Protein AF-A0A6V7M7W2-F1 (afdb_monomer_lite)

Structure (mmCIF, N/CA/C/O backbone):
data_AF-A0A6V7M7W2-F1
#
_entry.id   AF-A0A6V7M7W2-F1
#
loop_
_atom_site.group_PDB
_atom_site.id
_atom_site.type_symbol
_atom_site.label_atom_id
_atom_site.label_alt_id
_atom_site.label_comp_id
_atom_site.label_asym_id
_atom_site.label_entity_id
_atom_site.label_seq_id
_atom_site.pdbx_PDB_ins_code
_atom_site.Cartn_x
_atom_site.Cartn_y
_atom_site.Cartn_z
_atom_site.occupancy
_atom_site.B_iso_or_equiv
_atom_site.auth_seq_id
_atom_site.auth_comp_id
_atom_site.auth_asym_id
_atom_site.auth_atom_id
_atom_site.pdbx_PDB_model_num
ATOM 1 N N . GLU A 1 1 ? -18.838 10.631 24.662 1.00 44.34 1 GLU A N 1
ATOM 2 C CA . GLU A 1 1 ? -18.770 10.929 23.216 1.00 44.34 1 GLU A CA 1
ATOM 3 C C . GLU A 1 1 ? -19.413 9.799 22.432 1.00 44.34 1 GLU A C 1
ATOM 5 O O . GLU A 1 1 ? -19.305 8.655 22.857 1.00 44.34 1 GLU A O 1
ATOM 10 N N . ALA A 1 2 ? -20.129 10.105 21.350 1.00 53.06 2 ALA A N 1
ATOM 11 C CA . ALA A 1 2 ? -20.651 9.073 20.459 1.00 53.06 2 ALA A CA 1
ATOM 12 C C . ALA A 1 2 ? -19.484 8.459 19.673 1.00 53.06 2 ALA A C 1
ATOM 14 O O . ALA A 1 2 ? -18.671 9.194 19.114 1.00 53.06 2 ALA A O 1
ATOM 15 N N . SER A 1 3 ? -19.391 7.129 19.644 1.00 64.12 3 SER A N 1
ATOM 16 C CA . SER A 1 3 ? -18.421 6.419 18.810 1.00 64.12 3 SER A CA 1
ATOM 17 C C . SER A 1 3 ? -18.695 6.746 17.344 1.00 64.12 3 SER A C 1
ATOM 19 O O . SER A 1 3 ? -19.790 6.468 16.855 1.00 64.12 3 SER A O 1
ATOM 21 N N . GLN A 1 4 ? -17.732 7.362 16.661 1.00 77.38 4 GLN A N 1
ATOM 22 C CA . GLN A 1 4 ? -17.834 7.600 15.225 1.00 77.38 4 GLN A CA 1
ATOM 23 C C . GLN A 1 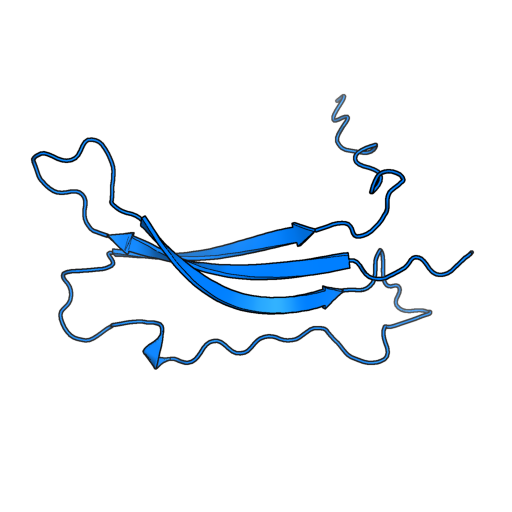4 ? -17.655 6.286 14.463 1.00 77.38 4 GLN A C 1
ATOM 25 O O . GLN A 1 4 ? -16.846 5.441 14.856 1.00 77.38 4 GLN A O 1
ATOM 30 N N . ASP A 1 5 ? -18.395 6.130 13.366 1.00 85.19 5 ASP A N 1
ATOM 31 C CA . ASP A 1 5 ? -18.214 4.991 12.472 1.00 85.19 5 ASP A CA 1
ATOM 32 C C . ASP A 1 5 ? -16.787 4.995 11.891 1.00 85.19 5 ASP A C 1
ATOM 34 O O . ASP A 1 5 ? -16.248 6.064 11.576 1.00 85.19 5 ASP A O 1
ATOM 38 N N . PRO A 1 6 ? -16.149 3.820 11.747 1.00 87.81 6 PRO A N 1
ATOM 39 C CA . PRO A 1 6 ? -14.810 3.732 11.185 1.00 87.81 6 PRO A CA 1
ATOM 40 C C . PRO A 1 6 ? -14.779 4.208 9.725 1.00 87.81 6 PRO A C 1
ATOM 42 O O . PRO A 1 6 ? -15.748 4.068 8.974 1.00 87.81 6 PRO A O 1
ATOM 45 N N . VAL A 1 7 ? -13.633 4.748 9.306 1.00 92.19 7 VAL A N 1
ATOM 46 C CA . VAL A 1 7 ? -13.383 5.156 7.916 1.00 92.19 7 VAL A CA 1
ATOM 47 C C . VAL A 1 7 ? -12.724 4.034 7.133 1.00 92.19 7 VAL A C 1
ATOM 49 O O . VAL A 1 7 ? -11.954 3.247 7.680 1.00 92.19 7 VAL A O 1
ATOM 52 N N . LYS A 1 8 ? -12.967 3.990 5.825 1.00 93.44 8 LYS A N 1
ATOM 53 C CA . LYS A 1 8 ? -12.306 3.028 4.943 1.00 93.44 8 LYS A CA 1
ATOM 54 C C . LYS A 1 8 ? -10.977 3.586 4.478 1.00 93.44 8 LYS A C 1
ATOM 56 O O . LYS A 1 8 ? -10.935 4.659 3.890 1.00 93.44 8 LYS A O 1
ATOM 61 N N . VAL A 1 9 ? -9.895 2.849 4.670 1.00 95.31 9 VAL A N 1
ATOM 62 C CA . VAL A 1 9 ? -8.577 3.208 4.143 1.00 95.31 9 VAL A CA 1
ATOM 63 C C . VAL A 1 9 ? -8.172 2.193 3.088 1.00 95.31 9 VAL A C 1
ATOM 65 O O . VAL A 1 9 ? -7.954 1.024 3.399 1.00 95.31 9 VAL A O 1
ATOM 68 N N . GLU A 1 10 ? -8.083 2.627 1.832 1.00 96.62 10 GLU A N 1
ATOM 69 C CA . GLU A 1 10 ? -7.491 1.839 0.751 1.00 96.62 10 GLU A CA 1
ATOM 70 C C . GLU A 1 10 ? -5.983 2.068 0.724 1.00 96.62 10 GLU A C 1
ATOM 72 O O . GLU A 1 10 ? -5.515 3.207 0.742 1.00 96.62 10 GLU A O 1
ATOM 77 N N . THR A 1 11 ? -5.219 0.985 0.634 1.00 97.44 11 THR A N 1
ATOM 78 C CA . THR A 1 11 ? -3.785 1.059 0.365 1.00 97.44 11 THR A CA 1
ATOM 79 C C . THR A 1 11 ? -3.497 0.631 -1.061 1.00 97.44 11 THR A C 1
ATOM 81 O O . THR A 1 11 ? -3.894 -0.451 -1.492 1.00 97.44 11 THR A O 1
ATOM 84 N N . LEU A 1 12 ? -2.760 1.468 -1.786 1.00 97.25 12 LEU A N 1
ATOM 85 C CA . LEU A 1 12 ? -2.282 1.191 -3.131 1.00 97.25 12 LEU A CA 1
ATOM 86 C C . LEU A 1 12 ? -0.754 1.147 -3.149 1.00 97.25 12 LEU A C 1
ATOM 88 O O . LEU A 1 12 ? -0.085 2.006 -2.578 1.00 97.25 12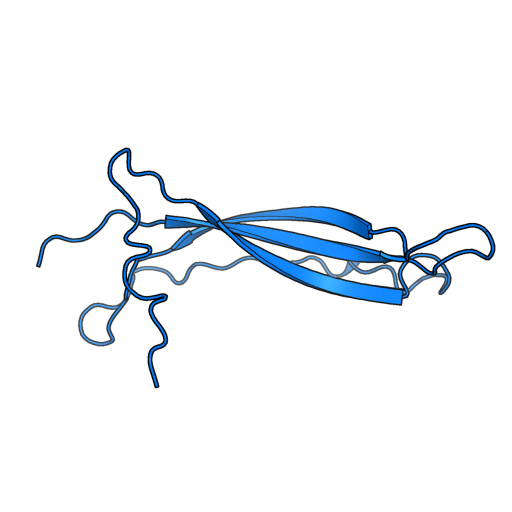 LEU A O 1
ATOM 92 N N . LEU A 1 13 ? -0.202 0.181 -3.875 1.00 96.12 13 LEU A N 1
ATOM 93 C CA . LEU A 1 13 ? 1.202 0.141 -4.250 1.00 96.12 13 LEU A CA 1
ATOM 94 C C . LEU A 1 13 ? 1.365 0.793 -5.624 1.00 96.12 13 LEU A C 1
ATOM 96 O O . LEU A 1 13 ? 0.893 0.278 -6.640 1.00 96.12 13 LEU A O 1
ATOM 100 N N . LEU A 1 14 ? 2.062 1.922 -5.660 1.00 95.06 14 LEU A N 1
ATOM 101 C CA . LEU A 1 14 ? 2.431 2.617 -6.884 1.00 95.06 14 LEU A CA 1
ATOM 102 C C . LEU A 1 14 ? 3.792 2.116 -7.362 1.00 95.06 14 LEU A C 1
ATOM 104 O O . LEU A 1 14 ? 4.777 2.208 -6.633 1.00 95.06 14 LEU A O 1
ATOM 108 N N . LYS A 1 15 ? 3.860 1.628 -8.600 1.00 93.25 15 LYS A N 1
ATOM 109 C CA . LYS A 1 15 ? 5.099 1.231 -9.276 1.00 93.25 15 LYS A CA 1
ATOM 110 C C . LYS A 1 15 ? 5.456 2.296 -10.306 1.00 93.25 15 LYS A C 1
ATOM 112 O O . LYS A 1 15 ? 4.835 2.377 -11.366 1.00 93.25 15 LYS A O 1
ATOM 117 N N . ILE A 1 16 ? 6.442 3.126 -9.990 1.00 92.19 16 ILE A N 1
ATOM 118 C CA . ILE A 1 16 ? 6.905 4.205 -10.864 1.00 92.19 16 ILE A CA 1
ATOM 119 C C . ILE A 1 16 ? 8.033 3.674 -11.733 1.00 92.19 16 ILE A C 1
ATOM 121 O O . ILE A 1 16 ? 9.075 3.246 -11.234 1.00 92.19 16 ILE A O 1
ATOM 125 N N . CYS A 1 17 ? 7.827 3.713 -13.041 1.00 89.50 17 CYS A N 1
ATOM 126 C CA . CYS A 1 17 ? 8.756 3.187 -14.022 1.00 89.50 17 CYS A CA 1
ATOM 127 C C . CYS A 1 17 ? 9.814 4.208 -14.445 1.00 89.50 17 CYS A C 1
ATOM 129 O O . CYS A 1 17 ? 9.730 5.398 -14.140 1.00 89.50 17 CYS A O 1
ATOM 131 N N . HIS A 1 18 ? 10.823 3.752 -15.185 1.00 88.25 18 HIS A N 1
ATOM 132 C CA . HIS A 1 18 ? 11.743 4.671 -15.847 1.00 88.25 18 HIS A CA 1
ATOM 133 C C . HIS A 1 18 ? 11.016 5.479 -16.926 1.00 8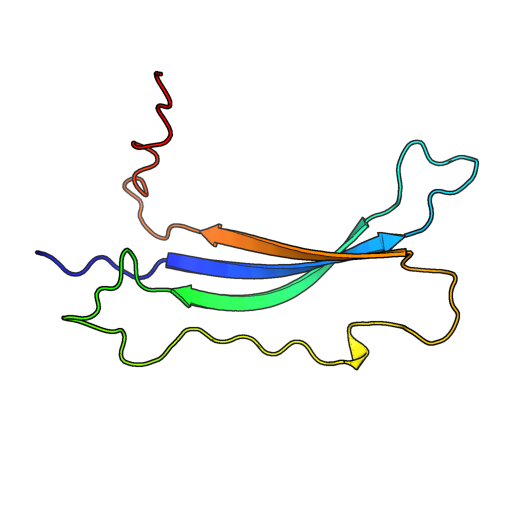8.25 18 HIS A C 1
ATOM 135 O O . HIS A 1 18 ? 10.369 4.917 -17.810 1.00 88.25 18 HIS A O 1
ATOM 141 N N . LYS A 1 19 ? 11.179 6.804 -16.885 1.00 90.06 19 LYS A N 1
ATOM 142 C CA . LYS A 1 19 ? 10.758 7.692 -17.969 1.00 90.06 19 LYS A CA 1
ATOM 143 C C . LYS A 1 19 ? 11.536 7.361 -19.240 1.00 90.06 19 LYS A C 1
ATOM 145 O O . LYS A 1 19 ? 12.769 7.377 -19.222 1.00 90.06 19 LYS A O 1
ATOM 150 N N . LYS A 1 20 ? 10.851 7.111 -20.357 1.00 88.69 20 LYS A N 1
ATOM 151 C CA . LYS A 1 20 ? 11.522 6.896 -21.646 1.00 88.69 20 LYS A CA 1
ATOM 152 C C . LYS A 1 20 ? 11.828 8.233 -22.326 1.00 88.69 20 LYS A C 1
ATOM 154 O O . LYS A 1 20 ? 11.316 9.288 -21.950 1.00 88.69 20 LYS A O 1
ATOM 159 N N . ARG A 1 21 ? 12.682 8.205 -23.359 1.00 90.50 21 ARG A N 1
ATOM 160 C CA . ARG A 1 21 ? 13.137 9.407 -24.096 1.00 90.50 21 ARG A CA 1
ATOM 161 C C . ARG A 1 21 ? 11.978 10.255 -24.640 1.00 90.50 21 ARG A C 1
ATOM 163 O O . ARG A 1 21 ? 12.133 11.463 -24.763 1.00 90.50 21 ARG A O 1
ATOM 170 N N . LYS A 1 22 ? 10.850 9.624 -24.978 1.00 94.50 22 LYS A N 1
ATOM 171 C CA . LYS A 1 22 ? 9.664 10.280 -25.546 1.00 94.50 22 LYS A CA 1
ATOM 172 C C . LYS A 1 22 ? 8.575 10.597 -24.518 1.00 94.50 22 LYS A C 1
ATOM 174 O O . LYS A 1 22 ? 7.649 11.321 -24.857 1.00 94.50 22 LYS A O 1
ATOM 179 N N . ASP A 1 23 ? 8.710 10.120 -23.283 1.00 91.31 23 ASP A N 1
ATOM 180 C CA . ASP A 1 23 ? 7.702 10.345 -22.251 1.00 91.31 23 ASP A CA 1
ATOM 181 C C . ASP A 1 23 ? 7.963 11.680 -21.546 1.00 91.31 23 ASP A C 1
ATOM 183 O O . ASP A 1 23 ? 9.106 12.012 -21.205 1.00 91.31 23 ASP A O 1
ATOM 187 N N . VAL A 1 24 ? 6.901 12.443 -21.291 1.00 93.81 24 VAL A N 1
ATOM 188 C CA . VAL A 1 24 ? 6.978 13.708 -20.539 1.00 93.81 24 VAL A CA 1
ATOM 189 C C . VAL A 1 24 ? 7.139 13.446 -19.036 1.00 93.81 24 VAL A C 1
ATOM 191 O O . VAL A 1 24 ? 7.806 14.212 -18.346 1.00 93.81 24 VAL A O 1
ATOM 194 N N . SER A 1 25 ? 6.634 12.316 -18.535 1.00 93.19 25 SER A N 1
ATOM 195 C CA . SER A 1 25 ? 6.725 11.897 -17.132 1.00 93.19 25 SER A CA 1
ATOM 196 C C . SER A 1 25 ? 6.987 10.393 -17.003 1.00 93.19 25 SER A C 1
ATOM 198 O O . SER A 1 25 ? 6.827 9.631 -17.956 1.00 93.19 25 SER A O 1
ATOM 200 N N . SER A 1 26 ? 7.438 9.956 -15.824 1.00 92.06 26 SER A N 1
ATOM 201 C CA . SER A 1 26 ? 7.599 8.531 -15.525 1.00 92.06 26 SER A CA 1
ATOM 202 C C . SER A 1 26 ? 6.236 7.828 -15.490 1.00 92.06 26 SER A C 1
ATOM 204 O O . SER A 1 26 ? 5.348 8.306 -14.782 1.00 92.06 26 SER A O 1
ATOM 206 N N . PRO A 1 27 ? 6.058 6.682 -16.172 1.00 92.06 27 PRO A N 1
ATOM 207 C CA . PRO A 1 27 ? 4.828 5.902 -16.067 1.00 92.06 27 PRO A CA 1
ATOM 208 C C . PRO A 1 27 ? 4.584 5.427 -14.630 1.00 92.06 27 PRO A C 1
ATOM 210 O O . PRO A 1 27 ? 5.526 5.034 -13.941 1.00 92.06 27 PRO A O 1
ATOM 213 N N . ILE A 1 28 ? 3.325 5.423 -14.188 1.00 93.44 28 ILE A N 1
ATOM 214 C CA . ILE A 1 28 ? 2.924 4.963 -12.853 1.00 93.44 28 ILE A CA 1
ATOM 215 C C . ILE A 1 28 ? 1.881 3.860 -13.014 1.00 93.44 28 ILE A C 1
ATOM 217 O O . ILE A 1 28 ? 0.833 4.084 -13.613 1.00 93.44 28 ILE A O 1
ATOM 221 N N . MET A 1 29 ? 2.151 2.682 -12.452 1.00 92.50 29 MET A N 1
ATOM 222 C CA . MET A 1 29 ? 1.157 1.614 -12.311 1.00 92.50 29 MET A CA 1
ATOM 223 C C . MET A 1 29 ? 0.623 1.609 -10.880 1.00 92.50 29 MET A C 1
ATOM 225 O O . MET A 1 29 ? 1.414 1.696 -9.944 1.00 92.50 29 MET A O 1
ATOM 229 N N . GLN A 1 30 ? -0.693 1.497 -10.702 1.00 94.62 30 GLN A N 1
ATOM 230 C CA . GLN A 1 30 ? -1.323 1.397 -9.381 1.00 94.62 30 GLN A CA 1
ATOM 231 C C . GLN A 1 30 ? -1.818 -0.031 -9.167 1.00 94.6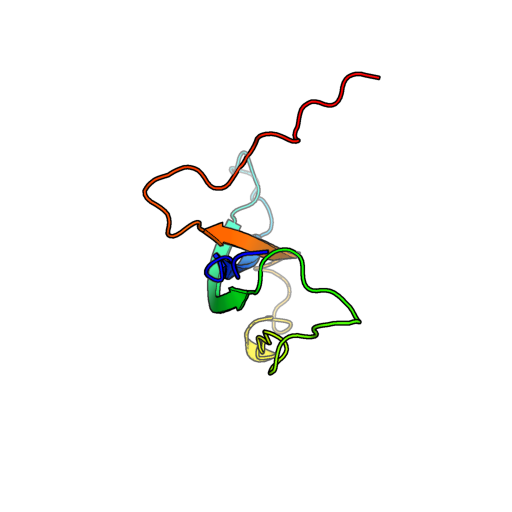2 30 GLN A C 1
ATOM 233 O O . GLN A 1 30 ? -2.480 -0.590 -10.038 1.00 94.62 30 GLN A O 1
ATOM 238 N N . VAL A 1 31 ? -1.499 -0.614 -8.015 1.00 93.69 31 VAL A N 1
ATOM 239 C CA . VAL A 1 31 ? -1.975 -1.938 -7.600 1.00 93.69 31 VAL A CA 1
ATOM 240 C C . VAL A 1 31 ? -2.689 -1.775 -6.266 1.00 93.69 31 VAL A C 1
ATOM 242 O O . VAL A 1 31 ? -2.070 -1.320 -5.308 1.00 93.69 31 VAL A O 1
ATOM 245 N N . SER A 1 32 ? -3.976 -2.120 -6.194 1.00 95.12 32 SER A N 1
ATOM 246 C CA . SER A 1 32 ? -4.694 -2.116 -4.914 1.00 95.12 32 SER A CA 1
ATOM 247 C C . SER A 1 32 ? -4.189 -3.279 -4.058 1.00 95.12 32 SER A C 1
ATOM 249 O O . SER A 1 32 ? -4.140 -4.421 -4.516 1.00 95.12 32 SER A O 1
ATOM 251 N N . VAL A 1 33 ? -3.745 -2.964 -2.843 1.00 96.06 33 VAL A N 1
ATOM 252 C CA . VAL A 1 33 ? -3.216 -3.927 -1.866 1.00 96.06 33 VAL A CA 1
ATOM 253 C C . VAL A 1 33 ? -4.339 -4.431 -0.964 1.00 96.06 33 VAL A C 1
ATOM 255 O O . VAL A 1 33 ? -4.346 -5.593 -0.567 1.00 96.06 33 VAL A O 1
ATOM 258 N N . GLY A 1 34 ? -5.294 -3.561 -0.639 1.00 95.44 34 GLY A N 1
ATOM 259 C CA . GLY A 1 34 ? -6.437 -3.893 0.196 1.00 95.44 34 GLY A CA 1
ATOM 260 C C . GLY A 1 34 ? -7.095 -2.661 0.802 1.00 95.44 34 GLY A C 1
ATOM 261 O O . GLY A 1 34 ? -6.596 -1.539 0.692 1.00 95.44 34 GLY A O 1
ATOM 262 N N . THR A 1 35 ? -8.219 -2.892 1.470 1.00 95.19 35 THR A N 1
ATOM 263 C CA . THR A 1 35 ? -8.966 -1.871 2.209 1.00 95.19 35 THR A CA 1
ATOM 264 C C . THR A 1 35 ? -9.155 -2.330 3.648 1.00 95.19 35 THR A C 1
ATOM 266 O O . THR A 1 35 ? -9.340 -3.519 3.905 1.00 95.19 35 THR A O 1
ATOM 269 N N . SER A 1 36 ? -9.088 -1.406 4.600 1.00 94.06 36 SER A N 1
ATOM 270 C CA . SER A 1 36 ? -9.322 -1.682 6.020 1.00 94.06 36 SER A CA 1
ATOM 271 C C . SER A 1 36 ? -10.227 -0.623 6.630 1.00 94.06 36 SER A C 1
ATOM 273 O O . SER A 1 36 ? -10.129 0.546 6.268 1.00 94.06 36 SER A O 1
ATOM 275 N N . ASP A 1 37 ? -11.077 -1.032 7.567 1.00 92.12 37 ASP A N 1
ATOM 276 C CA . ASP A 1 37 ? -11.838 -0.108 8.404 1.00 92.12 37 ASP A CA 1
ATOM 277 C C . ASP A 1 37 ? -10.940 0.368 9.554 1.00 92.12 37 ASP A C 1
ATOM 279 O O . ASP A 1 37 ? -10.364 -0.438 10.291 1.00 92.12 37 ASP A O 1
ATOM 283 N N . VAL A 1 38 ? -10.777 1.683 9.674 1.00 91.44 38 VAL A N 1
ATOM 284 C CA . VAL A 1 38 ? -9.864 2.336 10.615 1.00 91.44 38 VAL A CA 1
ATOM 285 C C . VAL A 1 38 ? -10.680 3.212 11.568 1.00 91.44 38 VAL A C 1
ATOM 287 O O . VAL A 1 38 ? -11.476 4.032 11.104 1.00 91.44 38 VAL A O 1
ATOM 290 N N . PRO A 1 39 ? -10.512 3.060 12.894 1.00 89.94 39 PRO A N 1
ATOM 291 C CA . PRO A 1 39 ? -11.191 3.912 13.865 1.00 89.94 39 PRO A CA 1
ATOM 292 C C . PRO A 1 39 ? -10.735 5.367 13.714 1.00 89.94 39 PRO A C 1
ATOM 294 O O . PRO A 1 39 ? -9.552 5.638 13.503 1.00 89.94 39 PRO A O 1
ATOM 297 N N . ILE A 1 40 ? -11.667 6.304 13.863 1.00 87.31 40 ILE A N 1
ATOM 298 C CA . ILE A 1 40 ? -11.346 7.731 13.892 1.00 87.31 40 ILE A CA 1
ATOM 299 C C . ILE A 1 40 ? -10.868 8.092 15.300 1.00 87.31 40 ILE A C 1
ATOM 301 O O . ILE A 1 40 ? -11.531 7.755 16.277 1.00 87.31 40 ILE A O 1
ATOM 305 N N . ASN A 1 41 ? -9.727 8.782 15.391 1.00 87.00 41 ASN A N 1
ATOM 306 C CA . ASN A 1 41 ? -9.165 9.307 16.641 1.00 87.00 41 ASN A CA 1
ATOM 307 C C . ASN A 1 41 ? -9.112 8.276 17.795 1.00 87.00 41 ASN A C 1
ATOM 309 O O . ASN A 1 41 ? -9.667 8.532 18.866 1.00 87.00 41 ASN A O 1
ATOM 313 N N . PRO A 1 42 ? -8.470 7.103 17.613 1.00 86.50 42 PRO A N 1
ATOM 314 C CA . PRO A 1 42 ? -8.310 6.143 18.704 1.00 86.50 42 PRO A CA 1
ATOM 315 C C . PRO A 1 42 ? -7.526 6.768 19.870 1.00 86.50 42 PRO A C 1
ATOM 317 O O . PRO A 1 42 ? -6.641 7.595 19.655 1.00 86.50 42 PRO A O 1
ATOM 320 N N . SER A 1 43 ? -7.817 6.347 21.104 1.00 86.44 43 SER A N 1
ATOM 321 C CA . SER A 1 43 ? -7.111 6.811 22.307 1.00 86.44 43 SER A CA 1
ATOM 322 C C . SER A 1 43 ? -6.556 5.637 23.108 1.00 86.44 43 SER A C 1
ATOM 324 O O . SER A 1 43 ? -7.073 4.526 23.025 1.00 86.44 43 SER A O 1
ATOM 326 N N . GLU A 1 44 ? -5.527 5.870 23.924 1.00 86.44 44 GLU A N 1
ATOM 327 C CA . GLU A 1 44 ? -4.971 4.824 24.799 1.00 86.44 44 GLU A CA 1
ATOM 328 C C . GLU A 1 44 ? -5.979 4.340 25.853 1.00 86.44 44 GLU A C 1
ATOM 330 O O . GLU A 1 44 ? -5.960 3.175 26.240 1.00 86.44 44 GLU A O 1
ATOM 335 N N . ASN A 1 45 ? -6.903 5.213 26.272 1.00 86.88 45 ASN A N 1
ATOM 336 C CA . ASN A 1 45 ? -7.973 4.879 27.217 1.00 86.88 45 ASN A CA 1
ATOM 337 C C . ASN A 1 45 ? -9.052 3.981 26.591 1.00 86.88 45 ASN A C 1
ATOM 339 O O . ASN A 1 45 ? -9.791 3.307 27.308 1.00 86.88 45 ASN A O 1
ATOM 343 N N . GLN A 1 46 ? -9.172 4.004 25.262 1.00 80.25 46 GLN A N 1
ATOM 344 C CA . GLN A 1 46 ? -10.140 3.232 24.485 1.00 80.25 46 GLN A CA 1
ATOM 345 C C . GLN A 1 46 ? -9.481 2.750 23.183 1.00 80.25 46 GLN A C 1
ATOM 347 O O . GLN A 1 46 ? -9.776 3.276 22.102 1.00 80.25 46 GLN A O 1
ATOM 352 N N . PRO A 1 47 ? -8.552 1.780 23.265 1.00 83.69 47 PRO A N 1
ATOM 353 C CA . PRO A 1 47 ? -7.857 1.293 22.089 1.00 83.69 47 PRO A CA 1
ATOM 354 C C . PRO A 1 47 ? -8.816 0.469 21.220 1.00 83.69 47 PRO A C 1
ATOM 356 O O . PRO A 1 47 ? -9.720 -0.197 21.736 1.00 83.69 47 PRO A O 1
ATOM 359 N N . PRO A 1 48 ? -8.627 0.461 19.892 1.00 83.69 48 PRO A N 1
ATOM 360 C CA . PRO A 1 48 ? -9.421 -0.391 19.027 1.00 83.69 48 PRO A CA 1
ATOM 361 C C . PRO A 1 48 ? -9.170 -1.877 19.328 1.00 83.69 48 PRO A C 1
ATOM 363 O O . PRO A 1 48 ? -8.033 -2.266 19.604 1.00 83.69 48 PRO A O 1
ATOM 366 N N . PRO A 1 49 ? -10.199 -2.738 19.204 1.00 81.69 49 PRO A N 1
ATOM 367 C CA . PRO A 1 49 ? -10.091 -4.165 19.521 1.00 81.69 49 PRO A CA 1
ATOM 368 C C . PRO A 1 49 ? -9.120 -4.916 18.597 1.00 81.69 49 PRO A C 1
ATOM 370 O O . PRO A 1 49 ? -8.607 -5.972 18.959 1.00 81.69 49 PRO A O 1
ATOM 373 N N . LYS A 1 50 ? -8.862 -4.383 17.397 1.00 84.44 50 LYS A N 1
ATOM 374 C CA . LYS A 1 50 ? -7.875 -4.902 16.451 1.00 84.44 50 LYS A CA 1
ATOM 375 C C . LYS A 1 50 ? -7.243 -3.748 15.681 1.00 84.44 50 LYS A C 1
ATOM 377 O O . LYS A 1 50 ? -7.956 -2.895 15.156 1.00 84.44 50 LYS A O 1
ATOM 382 N N . ALA A 1 51 ? -5.917 -3.749 15.576 1.00 84.50 51 ALA A N 1
ATOM 383 C CA . ALA A 1 51 ? -5.214 -2.803 14.720 1.00 84.50 51 ALA A CA 1
ATOM 384 C C . ALA A 1 51 ? -5.486 -3.132 13.236 1.00 84.50 51 ALA A C 1
ATOM 386 O O . ALA A 1 51 ? -5.300 -4.288 12.827 1.00 84.50 51 ALA A O 1
ATOM 387 N N . PRO A 1 52 ? -5.909 -2.156 12.413 1.00 88.94 52 PRO A N 1
ATOM 388 C CA . PRO A 1 52 ? -6.044 -2.363 10.977 1.00 88.94 52 PRO A CA 1
ATOM 389 C C . PRO A 1 52 ? -4.671 -2.719 10.404 1.00 88.94 52 PRO A C 1
ATOM 391 O O . PRO A 1 52 ? -3.688 -2.019 10.630 1.00 88.94 52 PRO A O 1
ATOM 394 N N . THR A 1 53 ? -4.588 -3.853 9.712 1.00 90.94 53 THR A N 1
ATOM 395 C CA . THR A 1 53 ? -3.326 -4.385 9.191 1.00 90.94 53 THR A CA 1
ATOM 396 C C . THR A 1 53 ? -3.521 -4.825 7.754 1.00 90.94 53 THR A C 1
ATOM 398 O O . THR A 1 53 ? -4.522 -5.455 7.417 1.00 90.94 53 THR A O 1
ATOM 401 N N . ILE A 1 54 ? -2.521 -4.534 6.932 1.00 93.06 54 ILE A N 1
ATOM 402 C CA . ILE A 1 54 ? -2.405 -5.001 5.555 1.00 93.06 54 ILE A CA 1
ATOM 403 C C . ILE A 1 54 ? -1.102 -5.783 5.409 1.00 93.06 54 ILE A C 1
ATOM 405 O O . ILE A 1 54 ? -0.116 -5.507 6.094 1.00 93.06 54 ILE A O 1
ATOM 409 N N . SER A 1 55 ? -1.084 -6.748 4.500 1.00 94.06 55 SER A N 1
ATOM 410 C CA . SER A 1 55 ? 0.121 -7.501 4.163 1.00 94.06 55 SER A CA 1
ATOM 411 C C . SER A 1 55 ? 0.428 -7.300 2.691 1.00 94.06 55 SER A C 1
ATOM 413 O O . SER A 1 55 ? -0.440 -7.493 1.844 1.00 94.06 55 SER A O 1
ATOM 415 N N . ILE A 1 56 ? 1.662 -6.897 2.392 1.00 94.69 56 ILE A N 1
ATOM 416 C CA . ILE A 1 56 ? 2.126 -6.703 1.019 1.00 94.69 56 ILE A CA 1
ATOM 417 C C . ILE A 1 56 ? 3.081 -7.850 0.698 1.00 94.69 56 ILE A C 1
ATOM 419 O O . ILE A 1 56 ? 4.150 -7.912 1.308 1.00 94.69 56 ILE A O 1
ATOM 423 N N . PRO A 1 57 ? 2.714 -8.768 -0.213 1.00 91.62 57 PRO A N 1
ATOM 424 C CA . PRO A 1 57 ? 3.584 -9.879 -0.564 1.00 91.62 57 PRO A CA 1
ATOM 425 C C . PRO A 1 57 ? 4.863 -9.357 -1.216 1.00 91.62 57 PRO A C 1
ATOM 427 O O . PRO A 1 57 ? 4.821 -8.380 -1.971 1.00 91.62 57 PRO A O 1
ATOM 430 N N . ASN A 1 58 ? 5.992 -10.012 -0.949 1.00 88.94 58 ASN A N 1
ATOM 431 C CA . ASN A 1 58 ? 7.293 -9.607 -1.485 1.00 88.94 58 ASN A CA 1
ATOM 432 C C . ASN A 1 58 ? 7.310 -9.653 -3.024 1.00 88.94 58 ASN A C 1
ATOM 434 O O . ASN A 1 58 ? 7.927 -8.818 -3.674 1.00 88.94 58 ASN A O 1
ATOM 438 N N . GLU A 1 59 ? 6.537 -10.563 -3.614 1.00 86.81 59 GLU A N 1
ATOM 439 C CA . GLU A 1 59 ? 6.336 -10.715 -5.057 1.00 86.81 59 GLU A CA 1
ATOM 440 C C . GLU A 1 59 ? 5.680 -9.475 -5.694 1.00 86.81 59 GLU A C 1
ATOM 442 O O . GLU A 1 59 ? 5.770 -9.264 -6.906 1.00 86.81 59 GLU A O 1
ATOM 447 N N . SER A 1 60 ? 5.061 -8.603 -4.886 1.00 88.56 60 SER A N 1
ATOM 448 C CA . SER A 1 60 ? 4.566 -7.297 -5.341 1.00 88.56 60 SER A CA 1
ATOM 449 C C . SER A 1 60 ? 5.698 -6.390 -5.826 1.00 88.56 60 SER A C 1
ATOM 451 O O . SER A 1 60 ? 5.453 -5.481 -6.628 1.00 88.56 60 SER A O 1
ATOM 453 N N . PHE A 1 61 ? 6.926 -6.649 -5.375 1.00 87.38 61 PHE A N 1
ATOM 454 C CA . PHE A 1 61 ? 8.137 -5.926 -5.719 1.00 87.38 61 PHE A CA 1
ATOM 455 C C . PHE A 1 61 ? 8.986 -6.785 -6.661 1.00 87.38 61 PHE A C 1
ATOM 457 O O . PHE A 1 61 ? 9.570 -7.794 -6.276 1.00 87.38 61 PHE A O 1
ATOM 464 N N . SER A 1 62 ? 9.094 -6.385 -7.927 1.00 75.81 62 SER A N 1
ATOM 465 C CA . SER A 1 62 ? 9.999 -7.061 -8.855 1.00 75.81 62 SER A CA 1
ATOM 466 C C . SER A 1 62 ? 11.427 -6.555 -8.631 1.00 75.81 62 SER A C 1
ATOM 468 O O . SER A 1 62 ? 11.738 -5.424 -9.014 1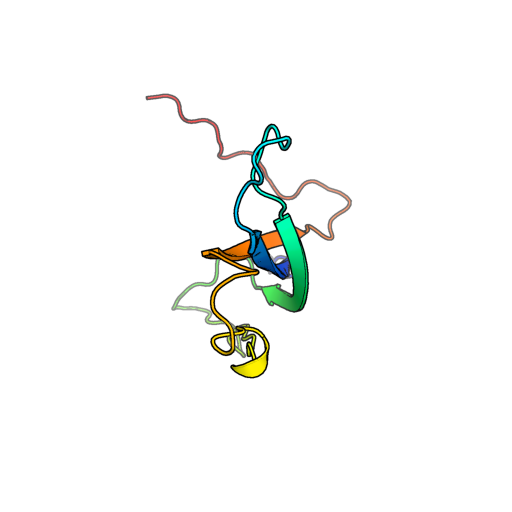.00 75.81 62 SER A O 1
ATOM 470 N N . MET A 1 63 ? 12.289 -7.383 -8.035 1.00 63.78 63 MET A N 1
ATOM 471 C CA . MET A 1 63 ? 13.753 -7.200 -8.057 1.00 63.78 63 MET A CA 1
ATOM 472 C C . MET A 1 63 ? 14.400 -7.866 -9.276 1.00 63.78 63 MET A C 1
ATOM 474 O O . MET A 1 63 ? 15.467 -7.446 -9.723 1.00 63.78 63 MET A O 1
ATOM 478 N N . SER A 1 64 ? 13.748 -8.879 -9.851 1.00 54.88 64 SER A N 1
ATOM 479 C CA . SER A 1 64 ? 14.238 -9.589 -11.028 1.00 54.88 64 SER A CA 1
ATOM 480 C C . SER A 1 64 ? 14.053 -8.730 -12.284 1.00 54.88 64 SER A C 1
ATOM 482 O O . SER A 1 64 ? 12.932 -8.547 -12.760 1.00 54.88 64 SER A O 1
ATOM 484 N N . ASN A 1 65 ? 15.175 -8.243 -12.823 1.00 53.00 65 ASN A N 1
ATOM 485 C CA . ASN A 1 65 ? 15.357 -7.646 -14.157 1.00 53.00 65 ASN A CA 1
ATOM 486 C C . ASN A 1 65 ? 15.296 -6.111 -14.259 1.00 53.00 65 ASN A C 1
ATOM 488 O O . ASN A 1 65 ? 15.082 -5.609 -15.357 1.00 53.00 65 ASN A O 1
ATOM 492 N N . GLY A 1 66 ? 15.504 -5.372 -13.160 1.00 56.75 66 GLY A N 1
ATOM 493 C CA . GLY A 1 66 ? 16.147 -4.037 -13.115 1.00 56.75 66 GLY A CA 1
ATOM 494 C C . GLY A 1 66 ? 15.638 -2.867 -13.984 1.00 56.75 66 GLY A C 1
ATOM 495 O O . GLY A 1 66 ? 16.201 -1.781 -13.894 1.00 56.75 66 GLY A O 1
ATOM 496 N N . HIS A 1 67 ? 14.615 -3.037 -14.825 1.00 61.94 67 HIS A N 1
ATOM 497 C CA . HIS A 1 67 ? 14.321 -2.097 -15.916 1.00 61.94 67 HIS A CA 1
ATOM 498 C C . HIS A 1 67 ? 12.874 -1.589 -15.955 1.00 61.94 67 HIS A C 1
ATOM 500 O O . HIS A 1 67 ? 12.578 -0.689 -16.742 1.00 61.94 67 HIS A O 1
ATOM 506 N N . VAL A 1 68 ? 11.969 -2.130 -15.129 1.00 68.38 68 VAL A N 1
ATOM 507 C CA . VAL A 1 68 ? 10.542 -1.760 -15.174 1.00 68.38 68 VAL A CA 1
ATOM 508 C C . VAL A 1 68 ? 10.218 -0.682 -14.142 1.00 68.38 68 VAL A C 1
ATOM 510 O O . VAL A 1 68 ? 10.003 0.454 -14.546 1.00 68.38 68 VAL A O 1
ATOM 513 N N . ALA A 1 69 ? 10.245 -0.983 -12.838 1.00 71.69 69 ALA A N 1
ATOM 514 C CA . ALA A 1 69 ? 9.946 -0.022 -11.770 1.00 71.69 69 ALA A CA 1
ATOM 515 C C . ALA A 1 69 ? 11.223 0.489 -11.078 1.00 71.69 69 ALA A C 1
ATOM 517 O O . ALA A 1 69 ? 11.985 -0.294 -10.518 1.00 71.69 69 ALA A O 1
ATOM 518 N N . LYS A 1 70 ? 11.429 1.810 -11.092 1.00 80.06 70 LYS A N 1
ATOM 519 C CA . LYS A 1 70 ? 12.523 2.508 -10.399 1.00 80.06 70 LYS A CA 1
ATOM 520 C C . LYS A 1 70 ? 12.200 2.736 -8.923 1.00 80.06 70 LYS A C 1
ATOM 522 O O . LYS A 1 70 ? 13.088 2.729 -8.076 1.00 80.06 70 LYS A O 1
ATOM 527 N N . THR A 1 71 ? 10.932 3.004 -8.625 1.00 89.50 71 THR A N 1
ATOM 528 C CA . THR A 1 71 ? 10.488 3.425 -7.296 1.00 89.50 71 THR A CA 1
ATOM 529 C C . THR A 1 71 ? 9.134 2.811 -6.994 1.00 89.50 71 THR A C 1
ATOM 531 O O . THR A 1 71 ? 8.257 2.769 -7.857 1.00 89.50 71 THR A O 1
ATOM 534 N N . TYR A 1 72 ? 8.972 2.360 -5.757 1.00 93.69 72 TYR A N 1
ATOM 535 C CA . TYR A 1 72 ? 7.701 1.910 -5.213 1.00 93.69 72 TYR A CA 1
ATOM 536 C C . TYR A 1 72 ? 7.242 2.918 -4.161 1.00 93.69 72 TYR A C 1
ATOM 538 O O . TYR A 1 72 ? 8.054 3.355 -3.349 1.00 93.69 72 TYR A O 1
ATOM 546 N N . MET A 1 73 ? 5.968 3.304 -4.178 1.00 95.31 73 MET A N 1
ATOM 547 C CA . MET A 1 73 ? 5.372 4.163 -3.149 1.00 95.31 73 MET A CA 1
ATOM 548 C C . MET A 1 73 ? 4.089 3.530 -2.629 1.00 95.31 73 MET A C 1
ATOM 550 O O . MET A 1 73 ? 3.329 2.958 -3.409 1.00 95.31 73 MET A O 1
ATOM 554 N N . LEU A 1 74 ? 3.831 3.663 -1.331 1.00 97.31 74 LEU A N 1
ATOM 555 C CA . LEU A 1 74 ? 2.531 3.339 -0.755 1.00 97.31 74 LEU A CA 1
ATOM 556 C C . LEU A 1 74 ? 1.676 4.600 -0.737 1.00 97.31 74 LEU A C 1
ATOM 558 O O . LEU A 1 74 ? 2.084 5.625 -0.197 1.00 97.31 74 LEU A O 1
ATOM 562 N N . LEU A 1 75 ? 0.499 4.516 -1.345 1.00 97.25 75 LEU A N 1
ATOM 563 C CA . LEU A 1 75 ? -0.519 5.553 -1.296 1.00 97.25 75 LEU A CA 1
ATOM 564 C C . LEU A 1 75 ? -1.667 5.053 -0.424 1.00 97.25 75 LEU A C 1
ATOM 566 O O . LEU A 1 75 ? -2.266 4.027 -0.734 1.00 97.25 75 LEU A O 1
ATOM 570 N N . LEU A 1 76 ? -1.978 5.787 0.641 1.00 96.88 76 LEU A N 1
ATOM 571 C CA . LEU A 1 76 ? -3.124 5.517 1.501 1.00 96.88 76 LEU A CA 1
ATOM 572 C C . LEU A 1 76 ? -4.227 6.525 1.169 1.00 96.88 76 LEU A C 1
ATOM 574 O O . LEU A 1 76 ? -3.991 7.732 1.204 1.00 96.88 76 LEU A O 1
ATOM 578 N N . ARG A 1 77 ? -5.419 6.038 0.822 1.00 96.06 77 ARG A N 1
ATOM 579 C CA . ARG A 1 77 ? -6.603 6.859 0.542 1.00 96.06 77 ARG A CA 1
ATOM 580 C C . ARG A 1 77 ? -7.666 6.606 1.594 1.00 96.06 77 ARG A C 1
ATOM 582 O O . ARG A 1 77 ? -8.101 5.472 1.764 1.00 96.06 77 ARG A O 1
ATOM 589 N N . VAL A 1 78 ? -8.091 7.667 2.268 1.00 94.88 78 VAL A N 1
ATOM 590 C CA . VAL A 1 78 ? -9.166 7.619 3.261 1.00 94.88 78 VAL A CA 1
ATOM 591 C C . VAL A 1 78 ? -10.488 7.950 2.576 1.00 94.88 78 VAL A C 1
ATOM 593 O O . VAL A 1 78 ? -10.613 8.979 1.915 1.00 94.88 78 VAL A O 1
ATOM 596 N N . TYR A 1 79 ? -11.470 7.076 2.749 1.00 90.25 79 TYR A N 1
ATOM 597 C CA . TYR A 1 79 ? -12.837 7.225 2.284 1.00 90.25 79 TYR A CA 1
ATOM 598 C C . TYR A 1 79 ? -13.774 7.323 3.473 1.00 90.25 79 TYR A C 1
ATOM 600 O O . TYR A 1 79 ? -13.727 6.540 4.425 1.00 90.25 79 TYR A O 1
ATOM 608 N N . CYS A 1 80 ? -14.667 8.287 3.364 1.00 82.25 80 CYS A N 1
ATOM 609 C CA . CYS A 1 80 ? -15.633 8.604 4.383 1.00 82.25 80 CYS A CA 1
ATOM 610 C C . CYS A 1 80 ? -17.000 8.095 3.972 1.00 82.25 80 CYS A C 1
ATOM 612 O O . CYS A 1 80 ? -17.536 8.512 2.950 1.00 82.25 80 CYS A O 1
ATOM 614 N N . ASN A 1 81 ? -17.565 7.201 4.778 1.00 67.19 81 ASN A N 1
ATOM 615 C CA . ASN A 1 81 ? -18.844 6.558 4.483 1.00 67.19 81 ASN A CA 1
ATOM 616 C C . ASN A 1 81 ? -20.070 7.416 4.843 1.00 67.19 81 ASN A C 1
ATOM 618 O O . ASN A 1 81 ? -21.199 6.951 4.707 1.00 67.19 81 ASN A O 1
ATOM 622 N N . SER A 1 82 ? -19.874 8.651 5.306 1.00 58.41 82 SER A N 1
ATOM 623 C CA . SER A 1 82 ? -20.958 9.473 5.834 1.00 58.41 82 SER A CA 1
ATOM 624 C C . SER A 1 82 ? -21.514 10.431 4.778 1.00 58.41 82 SER A C 1
ATOM 626 O O . SER A 1 82 ? -20.775 11.235 4.214 1.00 58.41 82 SER A O 1
ATOM 628 N N . ASN A 1 83 ? -22.837 10.406 4.576 1.00 54.16 83 ASN A N 1
ATOM 629 C CA . ASN A 1 83 ? -23.584 11.425 3.818 1.00 54.16 83 ASN A CA 1
ATOM 630 C C . ASN A 1 83 ? -23.517 12.827 4.460 1.00 54.16 83 ASN A C 1
ATOM 632 O O . ASN A 1 83 ? -23.999 13.788 3.871 1.00 54.16 83 ASN A O 1
ATOM 636 N N . ASN A 1 84 ? -22.920 12.957 5.647 1.00 50.69 84 ASN A N 1
ATOM 637 C CA . ASN A 1 84 ? -22.593 14.229 6.274 1.00 50.69 84 ASN A CA 1
ATOM 638 C C . ASN A 1 84 ? -21.099 14.250 6.588 1.00 50.69 84 ASN A C 1
ATOM 640 O O . ASN A 1 84 ? -20.653 13.569 7.506 1.00 50.69 84 ASN A O 1
ATOM 644 N N . GLY A 1 85 ? -20.372 15.009 5.764 1.00 51.59 85 GLY A N 1
ATOM 645 C CA . GLY A 1 85 ? -18.966 15.391 5.864 1.00 51.59 85 GLY A CA 1
ATOM 646 C C . GLY A 1 85 ? -18.143 14.691 6.938 1.00 51.59 85 GLY A C 1
ATOM 647 O O . GLY A 1 85 ? -18.207 15.048 8.113 1.00 51.59 85 GLY A O 1
ATOM 648 N N . CYS A 1 86 ? -17.243 13.804 6.511 1.00 49.88 86 CYS A N 1
ATOM 649 C CA . CYS A 1 86 ? -15.977 13.727 7.226 1.00 49.88 86 CYS A CA 1
ATOM 650 C C . CYS A 1 86 ? -15.423 15.139 7.326 1.00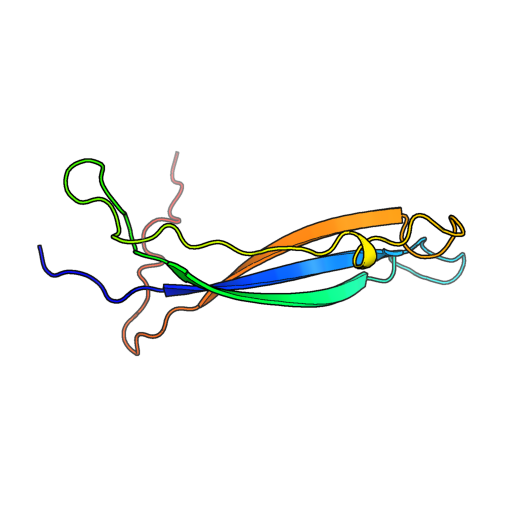 49.88 86 CYS A C 1
ATOM 652 O O . CYS A 1 86 ? -15.200 15.792 6.308 1.00 49.88 86 CYS A O 1
ATOM 654 N N . LEU A 1 87 ? -15.299 15.610 8.555 1.00 52.91 87 LEU A N 1
ATOM 655 C CA . LEU A 1 87 ? -14.930 16.964 8.906 1.00 52.91 87 LEU A CA 1
ATOM 656 C C . LEU A 1 87 ? -13.516 17.259 8.388 1.00 52.91 87 LEU A C 1
ATOM 658 O O . LEU A 1 87 ? -12.532 17.098 9.099 1.00 52.91 87 LEU A O 1
ATOM 662 N N . ILE A 1 88 ? -13.426 17.745 7.152 1.00 51.91 88 ILE A N 1
ATOM 663 C CA . ILE A 1 88 ? -12.283 18.490 6.604 1.00 51.91 88 ILE A CA 1
ATOM 664 C C . ILE A 1 88 ? -12.254 19.918 7.186 1.00 51.91 88 ILE A C 1
ATOM 666 O O . ILE A 1 88 ? -11.905 20.871 6.504 1.00 51.91 88 ILE A O 1
ATOM 670 N N . ASN A 1 89 ? -12.626 20.094 8.457 1.00 48.81 89 ASN A N 1
ATOM 671 C CA . ASN A 1 89 ? -12.677 21.417 9.084 1.00 48.81 89 ASN A CA 1
ATOM 672 C C . ASN A 1 89 ? -11.379 21.812 9.801 1.00 48.81 89 ASN A C 1
ATOM 674 O O . ASN A 1 89 ? -11.351 22.853 10.441 1.00 48.81 89 ASN A O 1
ATOM 678 N N . ASN A 1 90 ? -10.291 21.045 9.675 1.00 45.81 90 ASN A N 1
ATOM 679 C CA . ASN A 1 90 ? -9.021 21.387 10.329 1.00 45.81 90 ASN A CA 1
ATOM 680 C C . ASN A 1 90 ? -7.822 21.440 9.369 1.00 45.81 90 ASN A C 1
ATOM 682 O O . ASN A 1 90 ? -6.683 21.263 9.788 1.00 45.81 90 ASN A O 1
ATOM 686 N N . CYS A 1 91 ? -8.060 21.728 8.088 1.00 45.12 91 CYS A N 1
ATOM 687 C CA . CYS A 1 91 ? -6.998 22.155 7.171 1.00 45.12 91 CYS A CA 1
ATOM 688 C C . CYS A 1 91 ? -6.978 23.684 7.013 1.00 45.12 91 CYS A C 1
ATOM 690 O O . CYS A 1 91 ? -6.679 24.166 5.926 1.00 45.12 91 CYS A O 1
ATOM 692 N N . ASP A 1 92 ? -7.327 24.429 8.064 1.00 40.03 92 ASP A N 1
ATOM 693 C CA . ASP A 1 92 ? -7.057 25.864 8.135 1.00 40.03 92 ASP A CA 1
ATOM 694 C C . ASP A 1 92 ? -5.753 26.049 8.919 1.00 40.03 92 ASP A C 1
ATOM 696 O O . ASP A 1 92 ? -5.705 25.981 10.149 1.00 40.03 92 ASP A O 1
ATOM 700 N N . LEU A 1 93 ? -4.661 26.111 8.163 1.00 45.66 93 LEU A N 1
ATOM 701 C CA . LEU A 1 93 ? -3.341 26.517 8.624 1.00 45.66 93 LEU A CA 1
ATOM 702 C C . LEU A 1 93 ? -3.274 28.035 8.441 1.00 45.66 93 LEU A C 1
ATOM 704 O O . LEU A 1 93 ? -2.782 28.502 7.419 1.00 45.66 93 LEU A O 1
ATOM 708 N N . ASP A 1 94 ? -3.761 28.782 9.428 1.00 45.78 94 ASP A N 1
ATOM 709 C CA . ASP A 1 94 ? -3.357 30.173 9.626 1.00 45.78 94 ASP A CA 1
ATOM 710 C C . ASP A 1 94 ? -2.349 30.223 10.782 1.00 45.78 94 ASP A C 1
ATOM 712 O O . ASP A 1 94 ? -2.709 30.183 11.963 1.00 45.78 94 ASP A O 1
ATOM 716 N N . ALA A 1 95 ? -1.069 30.275 10.409 1.00 37.69 95 ALA A N 1
ATOM 717 C CA . ALA A 1 95 ? 0.018 30.928 11.139 1.00 37.69 95 ALA A CA 1
ATOM 718 C C . ALA A 1 95 ? 1.152 31.269 10.162 1.00 37.69 95 ALA A C 1
ATOM 720 O O . ALA A 1 95 ? 1.647 30.338 9.484 1.00 37.69 95 ALA A O 1
#

Organism: NCBI:txid1563983

Radius of gyration: 18.36 Å; chains: 1; bounding box: 40×42×53 Å

Sequence (95 aa):
EASQDPVKVETLLLKICHKKRKDVSSPIMQVSVGTSDVPINPSENQPPPKAPTISIPNESFSMSNGHVAKTYMLLLRVYCNSNNGCLINNCDLDA

Foldseek 3Di:
DDFDFFWKKWKWKWFFFDADPPHPGTDIDIDTQDIWGHGDPADPVHHDPDDTDTDDDPVVDDPPPPHTGPDIDMDIDIGDPDPDDPPPPPPPDDD

Secondary structure (DSSP, 8-state):
-PPPPPEEEEEEEEEEEPPPTT-SS--EEEEEEEEEEE-SS-BTTB--SS-------GGGS--TTSSSEEEEEEEEEEE---SS----TT-----

pLDDT: mean 80.82, std 17.45, range [37.69, 97.44]